Protein AF-A0A1Q3ZLB8-F1 (afdb_monomer)

Secondary structure (DSSP, 8-state):
-EEEHHHHHHHHHHHHHHHHHHHHHHHHHTTT-TTHHHHHHHHHHHHHHHHHH--EEEEEEEEETTEEEEEEEESSEEEE-TTSPEEEE---TT-EEEEE-SSS-EEEEEEETT-S------EEE-TT-EEEESS-SS-SEETT-PPP-----GGGTT-EEEEEEEHHHHTT-

Mean predicted aligned error: 8.79 Å

pLDDT: mean 81.29, std 12.02, range [40.75, 96.31]

Structure (mmCIF, N/CA/C/O backbone):
data_AF-A0A1Q3ZLB8-F1
#
_entry.id   AF-A0A1Q3ZLB8-F1
#
loop_
_atom_site.group_PDB
_atom_site.id
_atom_site.type_symbol
_atom_site.label_atom_id
_atom_site.label_alt_id
_atom_site.label_comp_id
_atom_site.label_asym_id
_atom_site.label_entity_id
_atom_site.label_seq_id
_atom_site.pdbx_PDB_ins_code
_atom_site.Cartn_x
_atom_site.Cartn_y
_atom_site.Cartn_z
_atom_site.occupancy
_atom_site.B_iso_or_equiv
_atom_site.auth_seq_id
_atom_site.auth_comp_id
_atom_site.auth_asym_id
_atom_site.auth_atom_id
_atom_site.pdbx_PDB_model_num
ATOM 1 N N . MET A 1 1 ? -7.502 -7.944 5.915 1.00 70.62 1 MET A N 1
ATOM 2 C CA . MET A 1 1 ? -8.376 -7.953 4.709 1.00 70.62 1 MET A CA 1
ATOM 3 C C . MET A 1 1 ? -8.048 -6.728 3.867 1.00 70.62 1 MET A C 1
ATOM 5 O O . MET A 1 1 ? -7.758 -5.702 4.468 1.00 70.62 1 MET A O 1
ATOM 9 N N . LEU A 1 2 ? -8.045 -6.834 2.532 1.00 82.44 2 LEU A N 1
ATOM 10 C CA . LEU A 1 2 ? -7.909 -5.662 1.660 1.00 82.44 2 LEU A CA 1
ATOM 11 C C . LEU A 1 2 ? -9.276 -5.042 1.426 1.00 82.44 2 LEU A C 1
ATOM 13 O O . LEU A 1 2 ? -10.233 -5.742 1.105 1.00 82.44 2 LEU A O 1
ATOM 17 N N . VAL A 1 3 ? -9.349 -3.734 1.607 1.00 85.81 3 VAL A N 1
ATOM 18 C CA . VAL A 1 3 ? -10.582 -2.965 1.512 1.00 85.81 3 VAL A CA 1
ATOM 19 C C . VAL A 1 3 ? -10.341 -1.816 0.545 1.00 85.81 3 VAL A C 1
ATOM 21 O O . VAL A 1 3 ? -9.228 -1.299 0.485 1.00 85.81 3 VAL A O 1
ATOM 24 N N . ASN A 1 4 ? -11.348 -1.431 -0.241 1.00 87.81 4 ASN A N 1
ATOM 25 C CA . ASN A 1 4 ? -11.237 -0.265 -1.123 1.00 87.81 4 ASN A CA 1
ATOM 26 C C . ASN A 1 4 ? -10.751 0.960 -0.328 1.00 87.81 4 ASN A C 1
ATOM 28 O O . ASN A 1 4 ? -11.186 1.144 0.810 1.00 87.81 4 ASN A O 1
ATOM 32 N N . TYR A 1 5 ? -9.871 1.777 -0.917 1.00 84.75 5 TYR A N 1
ATOM 33 C CA . TYR A 1 5 ? -9.227 2.887 -0.215 1.00 84.75 5 TYR A CA 1
ATOM 34 C C . TYR A 1 5 ? -10.207 3.811 0.520 1.00 84.75 5 TYR A C 1
ATOM 36 O O . TYR A 1 5 ? -10.049 4.036 1.718 1.00 84.75 5 TYR A O 1
ATOM 44 N N . TYR A 1 6 ? -11.251 4.289 -0.164 1.00 83.44 6 TYR A N 1
ATOM 45 C CA . TYR A 1 6 ? -12.209 5.235 0.416 1.00 83.44 6 TYR A CA 1
ATOM 46 C C . TYR A 1 6 ? -13.022 4.608 1.546 1.00 83.44 6 TYR A C 1
ATOM 48 O O . TYR A 1 6 ? -13.192 5.209 2.605 1.00 83.44 6 TYR A O 1
ATOM 56 N N . PHE A 1 7 ? -13.483 3.372 1.350 1.00 83.12 7 PHE A N 1
ATOM 57 C CA . PHE A 1 7 ? -14.225 2.656 2.384 1.00 83.12 7 PHE A CA 1
ATOM 58 C C . PHE A 1 7 ? -13.338 2.351 3.597 1.00 83.12 7 PHE A C 1
ATOM 60 O O . PHE A 1 7 ? -13.766 2.530 4.735 1.00 83.12 7 PHE A O 1
ATOM 67 N N . GLY A 1 8 ? -12.090 1.935 3.356 1.00 81.44 8 GLY A N 1
ATOM 68 C CA . GLY A 1 8 ? -11.086 1.744 4.395 1.00 81.44 8 GLY A CA 1
ATOM 69 C C . GLY A 1 8 ? -10.872 3.030 5.185 1.00 81.44 8 GLY A C 1
ATOM 70 O O . GLY A 1 8 ? -11.085 3.039 6.387 1.00 81.44 8 GLY A O 1
ATOM 71 N N . ALA A 1 9 ? -10.573 4.143 4.516 1.00 78.31 9 ALA A N 1
ATOM 72 C CA . ALA A 1 9 ? -10.344 5.432 5.166 1.00 78.31 9 ALA A CA 1
ATOM 73 C C . ALA A 1 9 ? -11.518 5.902 6.052 1.00 78.31 9 ALA A C 1
ATOM 75 O O . ALA A 1 9 ? -11.289 6.498 7.103 1.00 78.31 9 ALA A O 1
ATOM 76 N N . ILE A 1 10 ? -12.765 5.604 5.669 1.00 85.12 10 ILE A N 1
ATOM 77 C CA . ILE A 1 10 ? -13.970 6.002 6.417 1.00 85.12 10 ILE A CA 1
ATOM 78 C C . ILE A 1 10 ? -14.273 5.052 7.591 1.00 85.12 10 ILE A C 1
ATOM 80 O O . ILE A 1 10 ? -14.849 5.474 8.597 1.00 85.12 10 ILE A O 1
ATOM 84 N N . LEU A 1 11 ? -13.873 3.780 7.512 1.00 83.12 11 LEU A N 1
ATOM 85 C CA .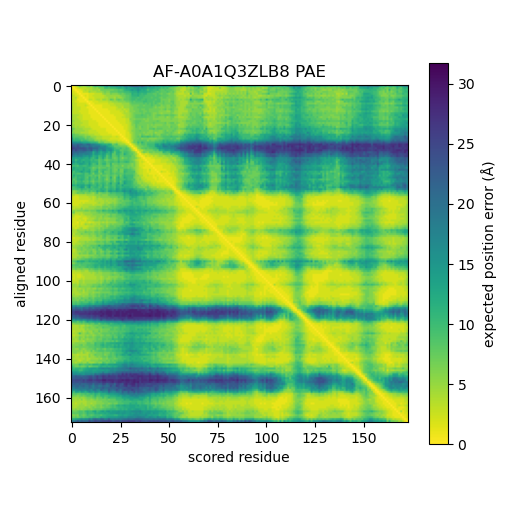 LEU A 1 11 ? -14.227 2.757 8.501 1.00 83.12 11 LEU A CA 1
ATOM 86 C C . LEU A 1 11 ? -13.814 3.114 9.948 1.00 83.12 11 LEU A C 1
ATOM 88 O O . LEU A 1 11 ? -14.661 2.978 10.835 1.00 83.12 11 LEU A O 1
ATOM 92 N N . PRO A 1 12 ? -12.592 3.617 10.234 1.00 78.38 12 PRO A N 1
ATOM 93 C CA . PRO A 1 12 ? -12.220 4.056 11.580 1.00 78.38 12 PRO A CA 1
ATOM 94 C C . PRO A 1 12 ? -13.113 5.177 12.112 1.00 78.38 12 PRO A C 1
ATOM 96 O O . PRO A 1 12 ? -13.457 5.174 13.291 1.00 78.38 12 PRO A O 1
ATOM 99 N N . PHE A 1 13 ? -13.530 6.107 11.248 1.00 81.62 13 PHE A N 1
ATOM 100 C CA . PHE A 1 13 ? -14.409 7.209 11.632 1.00 81.62 13 PHE A CA 1
ATOM 101 C C . PHE A 1 13 ? -15.812 6.707 11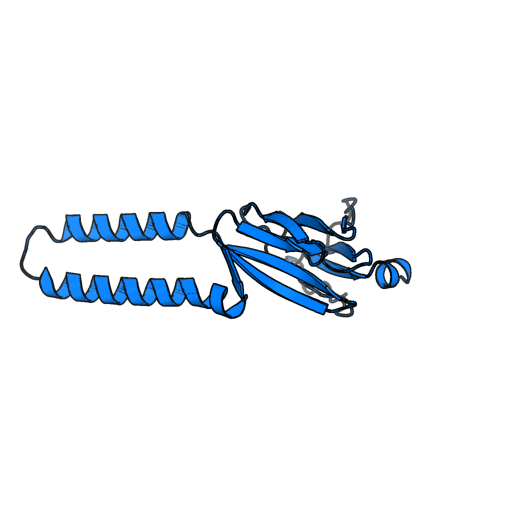.999 1.00 81.62 13 PHE A C 1
ATOM 103 O O . PHE A 1 13 ? -16.375 7.107 13.018 1.00 81.62 13 PHE A O 1
ATOM 110 N N . VAL A 1 14 ? -16.350 5.764 11.220 1.00 85.62 14 VAL A N 1
ATOM 111 C CA . VAL A 1 14 ? -17.636 5.115 11.520 1.00 85.62 14 VAL A CA 1
ATOM 112 C C . VAL A 1 14 ? -17.560 4.327 12.828 1.00 85.62 14 VAL A C 1
ATOM 114 O O . VAL A 1 14 ? -18.443 4.464 13.674 1.00 85.62 14 VAL A O 1
ATOM 117 N N . LEU A 1 15 ? -16.497 3.544 13.036 1.00 83.00 15 LEU A N 1
ATOM 118 C CA . LEU A 1 15 ? -16.286 2.806 14.286 1.00 83.00 15 LEU A CA 1
ATOM 119 C C . LEU A 1 15 ? -16.185 3.753 15.485 1.00 83.00 15 LEU A C 1
ATOM 121 O O . LEU A 1 15 ? -16.819 3.511 16.511 1.00 83.00 15 LEU A O 1
ATOM 125 N N . TRP A 1 16 ? -15.456 4.858 15.343 1.00 80.44 16 TRP A N 1
ATOM 126 C CA . TRP A 1 16 ? -15.344 5.882 16.377 1.00 80.44 16 TRP A CA 1
ATOM 127 C C . TRP A 1 16 ? -16.701 6.514 16.727 1.00 80.44 16 TRP A C 1
ATOM 129 O O . TRP A 1 16 ? -17.025 6.659 17.910 1.00 80.44 16 TRP A O 1
ATOM 139 N N . LEU A 1 17 ? -17.539 6.816 15.728 1.00 85.06 17 LEU A N 1
ATOM 140 C CA . LEU A 1 17 ? -18.901 7.314 15.951 1.00 85.06 17 LEU A CA 1
ATOM 141 C C . LEU A 1 17 ? -19.774 6.290 16.686 1.00 85.06 17 LEU A C 1
ATOM 143 O O . LEU A 1 17 ? -20.431 6.638 17.668 1.00 85.06 17 LEU A O 1
ATOM 147 N N . VAL A 1 18 ? -19.760 5.025 16.256 1.00 85.31 18 VAL A N 1
ATOM 148 C CA . VAL A 1 18 ? -20.523 3.941 16.902 1.00 85.31 18 VAL A CA 1
ATOM 149 C C . VAL A 1 18 ? -20.117 3.797 18.365 1.00 85.31 18 VAL A C 1
ATOM 151 O O . VAL A 1 18 ? -20.972 3.749 19.251 1.00 85.31 18 VAL A O 1
ATOM 154 N N . VAL A 1 19 ? -18.815 3.791 18.630 1.00 81.19 19 VAL A N 1
ATOM 155 C CA . VAL A 1 19 ? -18.266 3.705 19.981 1.00 81.19 19 VAL A CA 1
ATOM 156 C C . VAL A 1 19 ? -18.684 4.907 20.829 1.00 81.19 19 VAL A C 1
ATOM 158 O O . VAL A 1 19 ? -19.126 4.726 21.963 1.00 81.19 19 VAL A O 1
ATOM 161 N N . THR A 1 20 ? -18.637 6.118 20.273 1.00 80.88 20 THR A N 1
ATOM 162 C CA . THR A 1 20 ? -19.096 7.340 20.950 1.00 80.88 20 THR A CA 1
ATOM 163 C C . THR A 1 20 ? -20.584 7.265 21.305 1.00 80.88 20 THR A C 1
ATOM 165 O O . THR A 1 20 ? -20.975 7.605 22.423 1.00 80.88 20 THR A O 1
ATOM 168 N N . ILE A 1 21 ? -21.428 6.758 20.400 1.00 85.56 21 ILE A N 1
ATOM 169 C CA . ILE A 1 21 ? -22.868 6.574 20.641 1.00 85.56 21 ILE A CA 1
ATOM 170 C C . ILE A 1 21 ? -23.118 5.532 21.739 1.00 85.56 21 ILE A C 1
ATOM 172 O O . ILE A 1 21 ? -23.940 5.764 22.633 1.00 85.56 21 ILE A O 1
ATOM 176 N N . ILE A 1 22 ? -22.417 4.394 21.696 1.00 83.69 22 ILE A N 1
ATOM 177 C CA . ILE A 1 22 ? -22.510 3.343 22.720 1.00 83.69 22 ILE A CA 1
ATOM 178 C C . ILE A 1 22 ? -22.088 3.909 24.075 1.00 83.69 22 ILE A C 1
ATOM 180 O O . ILE A 1 22 ? -22.828 3.770 25.050 1.00 83.69 22 ILE A O 1
ATOM 184 N N . PHE A 1 23 ? -20.956 4.612 24.124 1.00 79.38 23 PHE A N 1
ATOM 185 C CA . PHE A 1 23 ? -20.468 5.259 25.333 1.00 79.38 23 PHE A CA 1
ATOM 186 C C . PHE A 1 23 ? -21.486 6.263 25.880 1.00 79.38 23 PHE A C 1
ATOM 188 O O . PHE A 1 23 ? -21.819 6.212 27.060 1.00 79.38 23 PHE A O 1
ATOM 195 N N . HIS A 1 24 ? -22.069 7.110 25.027 1.00 81.81 24 HIS A N 1
ATOM 196 C CA . HIS A 1 24 ? -23.102 8.064 25.432 1.00 81.81 24 HIS A CA 1
ATOM 197 C C . HIS A 1 24 ? -24.357 7.375 25.999 1.00 81.81 24 HIS A C 1
ATOM 199 O O . HIS A 1 24 ? -24.927 7.823 26.999 1.00 81.81 24 HIS A O 1
ATOM 205 N N . ARG A 1 25 ? -24.796 6.259 25.400 1.00 81.94 25 ARG A N 1
ATOM 206 C CA . ARG A 1 25 ? -25.939 5.473 25.898 1.00 81.94 25 ARG A CA 1
ATOM 207 C C . ARG A 1 25 ? -25.646 4.801 27.238 1.00 81.94 25 ARG A C 1
ATOM 209 O O . ARG A 1 25 ? -26.491 4.851 28.133 1.00 81.94 25 ARG A O 1
ATOM 216 N N . ILE A 1 26 ? -24.463 4.206 27.386 1.00 78.06 26 ILE A N 1
ATOM 217 C CA . ILE A 1 26 ? -24.001 3.616 28.649 1.00 78.06 26 ILE A CA 1
ATOM 218 C C . ILE A 1 26 ? -23.917 4.715 29.715 1.00 78.06 26 ILE A C 1
ATOM 220 O O . ILE A 1 26 ? -24.485 4.571 30.794 1.00 78.06 26 ILE A O 1
ATOM 224 N N . TRP A 1 27 ? -23.330 5.864 29.385 1.00 72.56 27 TRP A N 1
ATOM 225 C CA . TRP A 1 27 ? -23.221 7.014 30.280 1.00 72.56 27 TRP A CA 1
ATOM 226 C C . TRP A 1 27 ? -24.570 7.475 30.834 1.00 72.56 27 TRP A C 1
ATOM 228 O O . TRP A 1 27 ? -24.681 7.723 32.036 1.00 72.56 27 TRP A O 1
ATOM 238 N N . LYS A 1 28 ? -25.604 7.554 29.983 1.00 75.19 28 LYS A N 1
ATOM 239 C CA . LYS A 1 28 ? -26.968 7.900 30.412 1.00 75.19 28 LYS A CA 1
ATOM 240 C C . LYS A 1 28 ? -27.566 6.864 31.367 1.00 75.19 28 LYS A C 1
ATOM 242 O O . LYS A 1 28 ? -28.237 7.252 32.316 1.00 75.19 28 LYS A O 1
ATOM 247 N N . LYS A 1 29 ? -27.311 5.567 31.163 1.00 73.06 29 LYS A N 1
ATOM 248 C CA . LYS A 1 29 ? -27.811 4.506 32.059 1.00 73.06 29 LYS A CA 1
ATOM 249 C C . LYS A 1 29 ? -27.114 4.481 33.422 1.00 73.06 29 LYS A C 1
ATOM 251 O O . LYS A 1 29 ? -27.762 4.191 34.419 1.00 73.06 29 LYS A O 1
ATOM 256 N N . PHE A 1 30 ? -25.823 4.802 33.480 1.00 70.00 30 PHE A N 1
ATOM 257 C CA . PHE A 1 30 ? -25.018 4.716 34.706 1.00 70.00 30 PHE A CA 1
ATOM 258 C C . PHE A 1 30 ? -24.912 6.039 35.484 1.00 70.00 30 PHE A C 1
ATOM 260 O O . PHE A 1 30 ? -24.074 6.168 36.371 1.00 70.00 30 PHE A O 1
ATOM 267 N N . GLN A 1 31 ? -25.781 7.020 35.210 1.00 61.47 31 GLN A N 1
ATOM 268 C CA . GLN A 1 31 ? -25.799 8.315 35.907 1.00 61.47 31 GLN A CA 1
ATOM 269 C C . GLN A 1 31 ? -26.022 8.235 37.432 1.00 61.47 31 GLN A C 1
ATOM 271 O O . GLN A 1 31 ? -25.787 9.233 38.104 1.00 61.47 31 GLN A O 1
ATOM 276 N N . LYS A 1 32 ? -26.438 7.082 37.979 1.00 62.56 32 LYS A N 1
ATOM 277 C CA . LYS A 1 32 ? -26.816 6.916 39.395 1.00 62.56 32 LYS A CA 1
ATOM 278 C C . LYS A 1 32 ? -25.925 5.980 40.232 1.00 62.56 32 LYS A C 1
ATOM 280 O O . LYS A 1 32 ? -26.181 5.869 41.422 1.00 62.56 32 LYS A O 1
ATOM 285 N N . ASN A 1 33 ? -24.900 5.337 39.660 1.00 61.12 33 ASN A N 1
ATOM 286 C CA . ASN A 1 33 ? -24.108 4.319 40.374 1.00 61.12 33 ASN A CA 1
ATOM 287 C C . ASN A 1 33 ? -22.630 4.718 40.538 1.00 61.12 33 ASN A C 1
ATOM 289 O O . ASN A 1 33 ? -22.010 5.232 39.605 1.00 61.12 33 ASN A O 1
ATOM 293 N N . GLU A 1 34 ? -22.050 4.399 41.700 1.00 65.06 34 GLU A N 1
ATOM 294 C CA . GLU A 1 34 ? -20.641 4.651 42.065 1.00 65.06 34 GLU A CA 1
ATOM 295 C C . GLU A 1 34 ? -19.627 3.913 41.167 1.00 65.06 34 GLU A C 1
ATOM 297 O O . GLU A 1 34 ? -18.484 4.336 41.017 1.00 65.06 34 GLU A O 1
ATOM 302 N N . SER A 1 35 ? -20.055 2.863 40.458 1.00 65.69 35 SER A N 1
ATOM 303 C CA . SER A 1 35 ? -19.232 2.065 39.534 1.00 65.69 35 SER A CA 1
ATOM 304 C C . SER A 1 35 ? -18.869 2.762 38.209 1.00 65.69 35 SER A C 1
ATOM 306 O O . SER A 1 35 ? -18.271 2.153 37.317 1.00 65.69 35 SER A O 1
ATOM 308 N N . ARG A 1 36 ? -19.182 4.055 38.069 1.00 66.25 36 ARG A N 1
ATOM 309 C CA . ARG A 1 36 ? -18.969 4.861 36.857 1.00 66.25 36 ARG A CA 1
ATOM 310 C C . ARG A 1 36 ? -17.505 4.901 36.406 1.00 66.25 36 ARG A C 1
ATOM 312 O O . ARG A 1 36 ? -17.239 4.752 35.218 1.00 66.25 36 ARG A O 1
ATOM 319 N N . GLY A 1 37 ? -16.564 5.051 37.342 1.00 68.50 37 GLY A N 1
ATOM 320 C CA . GLY A 1 37 ? -15.129 5.157 37.040 1.00 68.50 37 GLY A CA 1
ATOM 321 C C . GLY A 1 37 ? -14.546 3.895 36.396 1.00 68.50 37 GLY A C 1
ATOM 322 O O . GLY A 1 37 ? -13.845 3.980 35.388 1.00 68.50 37 GLY A O 1
ATOM 323 N N . ALA A 1 38 ? -14.907 2.720 36.919 1.00 74.62 38 ALA A N 1
ATOM 324 C CA . ALA A 1 38 ? -14.428 1.436 36.407 1.00 74.62 38 ALA A CA 1
ATOM 325 C C . ALA A 1 38 ? -14.929 1.158 34.979 1.00 74.62 38 ALA A C 1
ATOM 327 O O . ALA A 1 38 ? -14.162 0.719 34.123 1.00 74.62 38 ALA A O 1
ATOM 328 N N . VAL A 1 39 ? -16.195 1.481 34.691 1.00 75.00 39 VAL A N 1
ATOM 329 C CA . VAL A 1 39 ? -16.786 1.306 33.353 1.00 75.00 39 VAL A CA 1
ATOM 330 C C . VAL A 1 39 ? -16.128 2.232 32.323 1.00 75.00 39 VAL A C 1
ATOM 332 O O . VAL A 1 39 ? -15.852 1.806 31.202 1.00 75.00 39 VAL A O 1
ATOM 335 N N . ILE A 1 40 ? -15.825 3.479 32.698 1.00 72.19 40 ILE A N 1
ATOM 336 C CA . ILE A 1 40 ? -15.130 4.433 31.818 1.00 72.19 40 ILE A CA 1
ATOM 337 C C . ILE A 1 40 ? -13.709 3.951 31.520 1.00 72.19 40 ILE A C 1
ATOM 339 O O . ILE A 1 40 ? -13.306 3.937 30.356 1.00 72.19 40 ILE A O 1
ATOM 343 N N . GLY A 1 41 ? -12.969 3.526 32.551 1.00 75.19 41 GLY A N 1
ATOM 344 C CA . GLY A 1 41 ? -11.610 3.006 32.400 1.00 75.19 41 GLY A CA 1
ATOM 345 C C . GLY A 1 41 ? -11.562 1.781 31.488 1.00 75.19 41 GLY A C 1
ATOM 346 O O . GLY A 1 41 ? -10.737 1.720 30.580 1.00 75.19 41 GLY A O 1
ATOM 347 N N . PHE A 1 42 ? -12.509 0.855 31.657 1.00 81.19 42 PHE A N 1
ATOM 348 C CA . PHE A 1 42 ? -12.614 -0.346 30.830 1.00 81.19 42 PHE A CA 1
ATOM 349 C C . PHE A 1 42 ? -12.905 -0.031 29.354 1.00 81.19 42 PHE A C 1
ATOM 351 O O . PHE A 1 42 ? -12.205 -0.527 28.471 1.00 81.19 42 PHE A O 1
ATOM 358 N N . ILE A 1 43 ? -13.887 0.834 29.065 1.00 78.31 43 ILE A N 1
ATOM 359 C CA . ILE A 1 43 ? -14.225 1.199 27.677 1.00 78.31 43 ILE A CA 1
ATOM 360 C C . ILE A 1 43 ? -13.075 1.964 27.015 1.00 78.31 43 ILE A C 1
ATOM 362 O O . ILE A 1 43 ? -12.730 1.683 25.868 1.00 78.31 43 ILE A O 1
ATOM 366 N N . THR A 1 44 ? -12.451 2.893 27.741 1.00 77.50 44 THR A N 1
ATOM 367 C CA . THR A 1 44 ? -11.301 3.660 27.238 1.00 77.50 44 THR A CA 1
ATOM 368 C C . THR A 1 44 ? -10.115 2.744 26.945 1.00 77.50 44 THR A C 1
ATOM 370 O O . THR A 1 44 ? -9.487 2.878 25.896 1.00 77.50 44 THR A O 1
ATOM 373 N N . GLY A 1 45 ? -9.848 1.771 27.823 1.00 80.88 45 GLY A N 1
ATOM 374 C CA . GLY A 1 45 ? -8.812 0.761 27.618 1.00 80.88 45 GLY A CA 1
ATOM 375 C C . GLY A 1 45 ? -9.044 -0.059 26.350 1.00 80.88 45 GLY A C 1
ATOM 376 O O . GLY A 1 45 ? -8.141 -0.168 25.524 1.00 80.88 45 GLY A O 1
ATOM 377 N N . ILE A 1 46 ? -10.272 -0.550 26.138 1.00 80.81 46 ILE A N 1
ATOM 378 C CA . ILE A 1 46 ? -10.630 -1.294 24.920 1.00 80.81 46 ILE A CA 1
ATOM 379 C C . ILE A 1 46 ? -10.467 -0.425 23.672 1.00 80.81 46 ILE A C 1
ATOM 381 O O . ILE A 1 46 ? -9.880 -0.886 22.695 1.00 80.81 46 ILE A O 1
ATOM 385 N N . LEU A 1 47 ? -10.941 0.827 23.689 1.00 75.12 47 LEU A N 1
ATOM 386 C CA . LEU A 1 47 ? -10.746 1.757 22.570 1.00 75.12 47 LEU A CA 1
ATOM 387 C C . LEU A 1 47 ? -9.271 1.902 22.215 1.00 75.12 47 LEU A C 1
ATOM 389 O O . LEU A 1 47 ? -8.910 1.791 21.045 1.00 75.12 47 LEU A O 1
ATOM 393 N N . LEU A 1 48 ? -8.435 2.165 23.221 1.00 75.50 48 LEU A N 1
ATOM 394 C CA . LEU A 1 48 ? -7.013 2.402 23.025 1.00 75.50 48 LEU A CA 1
ATOM 395 C C . LEU A 1 48 ? -6.341 1.158 22.433 1.00 75.50 48 LEU A C 1
ATOM 397 O O . LEU A 1 48 ? -5.595 1.267 21.464 1.00 75.50 48 LEU A O 1
ATOM 401 N N . SER A 1 49 ? -6.665 -0.032 22.949 1.00 73.19 49 SER A N 1
ATOM 402 C CA . SER A 1 49 ? -6.163 -1.302 22.415 1.00 73.19 49 SER A CA 1
ATOM 403 C C . SER A 1 49 ? -6.609 -1.552 20.973 1.00 73.19 49 SER A C 1
ATOM 405 O O . SER A 1 49 ? -5.802 -1.985 20.154 1.00 73.19 49 SER A O 1
ATOM 407 N N . VAL A 1 50 ? -7.865 -1.249 20.635 1.00 72.06 50 VAL A N 1
ATOM 408 C CA . VAL A 1 50 ? -8.397 -1.409 19.274 1.00 72.06 50 VAL A CA 1
ATOM 409 C C . VAL A 1 50 ? -7.716 -0.439 18.305 1.00 72.06 50 VAL A C 1
ATOM 411 O O . VAL A 1 50 ? -7.275 -0.859 17.237 1.00 72.06 50 VAL A O 1
ATOM 414 N N . VAL A 1 51 ? -7.557 0.833 18.680 1.00 68.06 51 VAL A N 1
ATOM 415 C CA . VAL A 1 51 ? -6.873 1.841 17.850 1.00 68.06 51 VAL A CA 1
ATOM 416 C C . VAL A 1 51 ? -5.406 1.467 17.628 1.00 68.06 51 VAL A C 1
ATOM 418 O O . VAL A 1 51 ? -4.922 1.543 16.503 1.00 68.06 51 VAL A O 1
ATOM 421 N N . LEU A 1 52 ? -4.711 0.998 18.669 1.00 65.19 52 LEU A N 1
ATOM 422 C CA . LEU A 1 52 ? -3.309 0.581 18.573 1.00 65.19 52 LEU A CA 1
ATOM 423 C C . LEU A 1 52 ? -3.106 -0.708 17.765 1.00 65.19 52 LEU A C 1
ATOM 425 O O . LEU A 1 52 ? -2.002 -0.934 17.281 1.00 65.19 52 LEU A O 1
ATOM 429 N N . TYR A 1 53 ? -4.129 -1.551 17.613 1.00 64.62 53 TYR A N 1
ATOM 430 C CA . TYR A 1 53 ? -4.031 -2.797 16.845 1.00 64.62 53 TYR A CA 1
ATOM 431 C C . TYR A 1 53 ? -4.370 -2.608 15.356 1.00 64.62 53 TYR A C 1
ATOM 433 O O . TYR A 1 53 ? -3.874 -3.338 14.495 1.00 64.62 53 TYR A O 1
ATOM 441 N N . ILE A 1 54 ? -5.190 -1.607 15.024 1.00 68.62 54 ILE A N 1
ATOM 442 C CA . ILE A 1 54 ? -5.668 -1.337 13.662 1.00 68.62 54 ILE A CA 1
ATOM 443 C C . ILE A 1 54 ? -4.728 -0.330 12.982 1.00 68.62 54 ILE A C 1
ATOM 445 O O . ILE A 1 54 ? -5.100 0.798 12.669 1.00 68.62 54 ILE A O 1
ATOM 449 N N . TRP A 1 55 ? -3.486 -0.737 12.719 1.00 72.19 55 TRP A N 1
ATOM 450 C CA . TRP A 1 55 ? -2.622 0.037 11.825 1.00 72.19 55 TRP A CA 1
ATOM 451 C C . TRP A 1 55 ? -2.990 -0.281 10.379 1.00 72.19 55 TRP A C 1
ATOM 453 O O . TRP A 1 55 ? -2.898 -1.426 9.925 1.00 72.19 55 TRP A O 1
ATOM 463 N N . SER A 1 56 ? -3.448 0.745 9.669 1.00 79.88 56 SER A N 1
ATOM 464 C CA . SER A 1 56 ? -3.712 0.683 8.238 1.00 79.88 56 SER A CA 1
ATOM 465 C C . SER A 1 56 ? -2.414 0.795 7.452 1.00 79.88 56 SER A C 1
ATOM 467 O O . SER A 1 56 ? -1.616 1.696 7.705 1.00 79.88 56 SER A O 1
ATOM 469 N N . VAL A 1 57 ? -2.254 -0.049 6.438 1.00 86.62 57 VAL A N 1
ATOM 470 C CA . VAL A 1 57 ? -1.222 0.111 5.410 1.00 86.62 57 VAL A CA 1
ATOM 471 C C . VAL A 1 57 ? -1.889 0.364 4.070 1.00 86.62 57 VAL A C 1
ATOM 473 O O . VAL A 1 57 ? -2.829 -0.342 3.697 1.00 86.62 57 VAL A O 1
ATOM 476 N N . ASN A 1 58 ? -1.403 1.380 3.358 1.00 90.62 58 ASN A N 1
ATOM 477 C CA . ASN A 1 58 ? -1.849 1.675 2.004 1.00 90.62 58 ASN A CA 1
ATOM 478 C C . ASN A 1 58 ? -1.237 0.656 1.050 1.00 90.62 58 ASN A C 1
ATOM 480 O O . ASN A 1 58 ? -0.031 0.415 1.077 1.00 90.62 58 ASN A O 1
ATOM 484 N N . VAL A 1 59 ? -2.077 0.049 0.222 1.00 92.75 59 VAL A N 1
ATOM 485 C CA . VAL A 1 59 ? -1.674 -0.975 -0.736 1.00 92.75 59 VAL A CA 1
ATOM 486 C C . VAL A 1 59 ? -2.060 -0.493 -2.122 1.00 92.75 59 VAL A C 1
ATOM 488 O O . VAL A 1 59 ? -3.239 -0.283 -2.401 1.00 92.75 59 VAL A O 1
ATOM 491 N N . TYR A 1 60 ? -1.070 -0.338 -2.987 1.00 94.94 60 TYR A N 1
ATOM 492 C CA . TYR A 1 60 ? -1.251 0.059 -4.375 1.00 94.94 60 TYR A CA 1
ATOM 493 C C . TYR A 1 60 ? -1.002 -1.151 -5.265 1.00 94.94 60 TYR A C 1
ATOM 495 O O . TYR A 1 60 ? 0.038 -1.799 -5.162 1.00 94.94 60 TYR A O 1
ATOM 503 N N . VAL A 1 61 ? -1.969 -1.482 -6.113 1.00 95.62 61 VAL A N 1
ATOM 504 C CA . VAL A 1 61 ? -1.858 -2.592 -7.061 1.00 95.62 61 VAL A CA 1
ATOM 505 C C . VAL A 1 61 ? -1.850 -2.025 -8.467 1.00 95.62 61 VAL A C 1
ATOM 507 O O . VAL A 1 61 ? -2.856 -1.457 -8.885 1.00 95.62 61 VAL A O 1
ATOM 510 N N . VAL A 1 62 ? -0.748 -2.193 -9.190 1.00 96.31 62 VAL A N 1
ATOM 511 C CA . VAL A 1 62 ? -0.664 -1.840 -10.613 1.00 96.31 62 VAL A CA 1
ATOM 512 C C . VAL A 1 62 ? -1.355 -2.937 -11.411 1.00 96.31 62 VAL A C 1
ATOM 514 O O . VAL A 1 62 ? -1.013 -4.108 -11.257 1.00 96.31 62 VAL A O 1
ATOM 517 N N . THR A 1 63 ? -2.361 -2.578 -12.209 1.00 94.50 63 THR A N 1
ATOM 518 C CA . THR A 1 63 ? -3.207 -3.554 -12.919 1.00 94.50 63 THR A CA 1
ATOM 519 C C . THR A 1 63 ? -3.055 -3.523 -14.432 1.00 94.50 63 THR A C 1
ATOM 521 O O . THR A 1 63 ? -3.359 -4.532 -15.072 1.00 94.50 63 THR A O 1
ATOM 524 N N . ALA A 1 64 ? -2.617 -2.405 -14.999 1.00 93.69 64 ALA A N 1
ATOM 525 C CA . ALA A 1 64 ? -2.320 -2.234 -16.417 1.00 93.69 64 ALA A CA 1
ATOM 526 C C . ALA A 1 64 ? -1.322 -1.077 -16.588 1.00 93.69 64 ALA A C 1
ATOM 528 O O . ALA A 1 64 ? -0.892 -0.485 -15.593 1.00 93.69 64 ALA A O 1
ATOM 529 N N . GLU A 1 65 ? -0.972 -0.758 -17.833 1.00 92.94 65 GLU A N 1
ATOM 530 C CA . GLU A 1 65 ? -0.170 0.421 -18.155 1.00 92.94 65 GLU A CA 1
ATOM 531 C C . GLU A 1 65 ? -0.827 1.666 -17.549 1.00 92.94 65 GLU A C 1
ATOM 533 O O . GLU A 1 65 ? -1.985 1.959 -17.831 1.00 92.94 65 GLU A O 1
ATOM 538 N N . LYS A 1 66 ? -0.100 2.364 -16.669 1.00 90.38 66 LYS A N 1
ATOM 539 C CA . LYS A 1 66 ? -0.546 3.602 -16.004 1.00 90.38 66 LYS A CA 1
ATOM 540 C C . LYS A 1 66 ? -1.843 3.484 -15.192 1.00 90.38 66 LYS A C 1
ATOM 542 O O . LYS A 1 66 ? -2.415 4.486 -14.768 1.00 90.38 66 LYS A O 1
ATOM 547 N N . GLU A 1 67 ? -2.284 2.265 -14.895 1.00 93.06 67 GLU A N 1
ATOM 548 C CA . GLU A 1 67 ? -3.476 2.014 -14.093 1.00 93.06 67 GLU A CA 1
ATOM 549 C C . GLU A 1 67 ? -3.119 1.359 -12.765 1.00 93.06 67 GLU A C 1
ATOM 551 O O . GLU A 1 67 ? -2.434 0.331 -12.700 1.00 93.06 67 GLU A O 1
ATOM 556 N N . TYR A 1 68 ? -3.677 1.902 -11.685 1.00 94.25 68 TYR A N 1
ATOM 557 C CA . TYR A 1 68 ? -3.527 1.335 -10.355 1.00 94.25 68 TYR A CA 1
ATOM 558 C C . TYR A 1 68 ? -4.839 1.329 -9.576 1.00 94.25 68 TYR A C 1
ATOM 560 O O . TYR A 1 68 ? -5.747 2.131 -9.790 1.00 94.25 68 TYR A O 1
ATOM 568 N N . LYS A 1 69 ? -4.924 0.413 -8.613 1.00 94.19 69 LYS A N 1
ATOM 569 C CA . LYS A 1 69 ? -5.993 0.352 -7.618 1.00 94.19 69 LYS A CA 1
ATOM 570 C C . LYS A 1 69 ? -5.410 0.568 -6.235 1.00 94.19 69 LYS A C 1
ATOM 572 O O . LYS A 1 69 ? -4.453 -0.101 -5.847 1.00 94.19 69 LYS A O 1
ATOM 577 N N . ALA A 1 70 ? -6.015 1.477 -5.482 1.00 93.50 70 ALA A N 1
ATOM 578 C CA . ALA A 1 70 ? -5.647 1.747 -4.102 1.00 93.50 70 ALA A CA 1
ATOM 579 C C . ALA A 1 70 ? -6.562 0.991 -3.128 1.00 93.50 70 ALA A C 1
ATOM 581 O O . ALA A 1 70 ? -7.793 1.010 -3.236 1.00 93.50 70 ALA A O 1
ATOM 582 N N . TYR A 1 71 ? -5.945 0.368 -2.134 1.00 92.25 71 TYR A N 1
ATOM 583 C CA . TYR A 1 71 ? -6.604 -0.351 -1.054 1.00 92.25 71 TYR A CA 1
ATOM 584 C C . TYR A 1 71 ? -6.015 0.060 0.293 1.00 92.25 71 TYR A C 1
ATOM 586 O O . TYR A 1 71 ? -4.884 0.537 0.386 1.00 92.25 71 TYR A O 1
ATOM 594 N N . VAL A 1 72 ? -6.771 -0.204 1.353 1.00 89.31 72 VAL A N 1
ATOM 595 C CA . VAL A 1 72 ? -6.271 -0.207 2.726 1.00 89.31 72 VAL A CA 1
ATOM 596 C C . VAL A 1 72 ? -6.250 -1.640 3.246 1.00 89.31 72 VAL A C 1
ATOM 598 O O . VAL A 1 72 ? -7.224 -2.386 3.113 1.00 89.31 72 VAL A O 1
ATOM 601 N N . SER A 1 73 ? -5.130 -2.026 3.853 1.00 87.25 73 SER A N 1
ATOM 602 C CA . SER A 1 73 ? -4.995 -3.266 4.609 1.00 87.25 73 SER A CA 1
ATOM 603 C C . SER A 1 73 ? -5.021 -2.977 6.102 1.00 87.25 73 SER A C 1
ATOM 605 O O . SER A 1 73 ? -4.179 -2.236 6.600 1.00 87.25 73 SER A O 1
ATOM 607 N N . TYR A 1 74 ? -5.929 -3.638 6.816 1.00 81.62 74 TYR A N 1
ATOM 608 C CA . TYR A 1 74 ? -5.906 -3.725 8.275 1.00 81.62 74 TYR A CA 1
ATOM 609 C C . TYR A 1 74 ? -5.388 -5.096 8.696 1.00 81.62 74 TYR A C 1
ATOM 611 O O . TYR A 1 74 ? -5.945 -6.126 8.287 1.00 81.62 74 TYR A O 1
ATOM 619 N N . GLY A 1 75 ? -4.315 -5.105 9.491 1.00 78.31 75 GLY A N 1
ATOM 620 C CA . GLY A 1 75 ? -3.633 -6.332 9.896 1.00 78.31 75 GLY A CA 1
ATOM 621 C C . GLY A 1 75 ? -3.004 -7.089 8.719 1.00 78.31 75 GLY A C 1
ATOM 622 O O . GLY A 1 75 ? -2.824 -6.553 7.623 1.00 78.31 75 GLY A O 1
ATOM 623 N N . SER A 1 76 ? -2.663 -8.358 8.956 1.00 81.56 76 SER A N 1
ATOM 624 C CA . SER A 1 76 ? -2.150 -9.252 7.913 1.00 81.56 76 SER A CA 1
ATOM 625 C C . SER A 1 76 ? -3.233 -9.510 6.862 1.00 81.56 76 SER A C 1
ATOM 627 O O . SER A 1 76 ? -4.358 -9.907 7.185 1.00 81.56 76 SER A O 1
ATOM 629 N N . SER A 1 77 ? -2.919 -9.273 5.591 1.00 87.62 77 SER A N 1
ATOM 630 C CA . SER A 1 77 ? -3.843 -9.517 4.485 1.00 87.62 77 SER A CA 1
ATOM 631 C C . SER A 1 77 ? -3.159 -10.234 3.327 1.00 87.62 77 SER A C 1
ATOM 633 O O . SER A 1 77 ? -1.957 -10.501 3.349 1.00 87.62 77 SER A O 1
ATOM 635 N N . SER A 1 78 ? -3.942 -10.618 2.324 1.00 90.56 78 SER A N 1
ATOM 636 C CA . SER A 1 78 ? -3.408 -11.216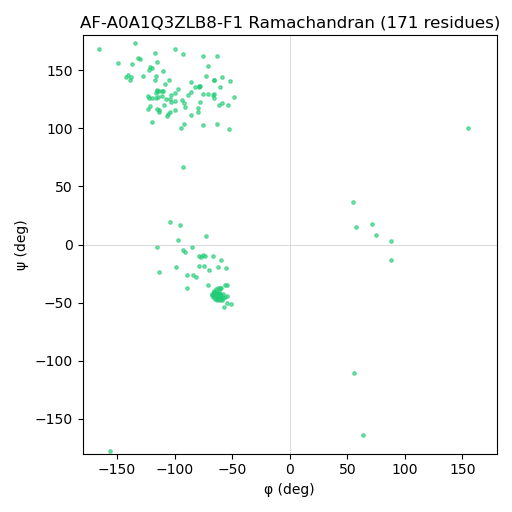 1.108 1.00 90.56 78 SER A CA 1
ATOM 637 C C . SER A 1 78 ? -4.123 -10.685 -0.120 1.00 90.56 78 SER A C 1
ATOM 639 O O . SER A 1 78 ? -5.347 -10.550 -0.096 1.00 90.56 78 SER A O 1
ATOM 641 N N . TYR A 1 79 ? -3.369 -10.477 -1.192 1.00 92.56 79 TYR A N 1
ATOM 642 C CA . TYR A 1 79 ? -3.876 -10.175 -2.525 1.00 92.56 79 TYR A CA 1
ATOM 643 C C . TYR A 1 79 ? -3.743 -11.406 -3.424 1.00 92.56 79 TYR A C 1
ATOM 645 O O . TYR A 1 79 ? -2.751 -12.128 -3.321 1.00 92.56 79 TYR A O 1
ATOM 653 N N . LYS A 1 80 ? -4.728 -11.666 -4.289 1.00 94.00 80 LYS A N 1
ATOM 654 C CA . LYS A 1 80 ? -4.655 -12.717 -5.313 1.00 94.00 80 LYS A CA 1
ATOM 655 C C . LYS A 1 80 ? -4.407 -12.038 -6.659 1.00 94.00 80 LYS A C 1
ATOM 657 O O . LYS A 1 80 ? -5.280 -11.314 -7.119 1.00 94.00 80 LYS A O 1
ATOM 662 N N . LEU A 1 81 ? -3.238 -12.289 -7.242 1.00 92.94 81 LEU A N 1
ATOM 663 C CA . LEU A 1 81 ? -2.855 -11.813 -8.571 1.00 92.94 81 LEU A CA 1
ATOM 664 C C . LEU A 1 81 ? -3.767 -12.410 -9.654 1.00 92.94 81 LEU A C 1
ATOM 666 O O . LEU A 1 81 ? -4.366 -13.475 -9.442 1.00 92.94 81 LEU A O 1
ATOM 670 N N . LYS A 1 82 ? -3.789 -11.803 -10.845 1.00 91.12 82 LYS A N 1
ATOM 671 C CA . LYS A 1 82 ? -4.422 -12.363 -12.054 1.00 91.12 82 LYS A CA 1
ATOM 672 C C . LYS A 1 82 ? -3.900 -13.759 -12.389 1.00 91.12 82 LYS A C 1
ATOM 674 O O . LYS A 1 82 ? -4.677 -14.623 -12.782 1.00 91.12 82 LYS A O 1
ATOM 679 N N . SER A 1 83 ? -2.613 -14.014 -12.137 1.00 89.56 83 SER A N 1
ATOM 680 C CA . SER A 1 83 ? -1.987 -15.340 -12.279 1.00 89.56 83 SER A CA 1
ATOM 681 C C . SER A 1 83 ? -2.503 -16.389 -11.283 1.00 89.56 83 SER A C 1
ATOM 683 O O . SER A 1 83 ? -2.167 -17.565 -11.376 1.00 89.56 83 SER A O 1
ATOM 685 N N . GLY A 1 84 ? -3.289 -15.982 -10.284 1.00 89.69 84 GLY A N 1
ATOM 686 C CA . GLY A 1 84 ? -3.813 -16.841 -9.226 1.00 89.69 84 GLY A CA 1
ATOM 687 C C . GLY A 1 84 ? -2.899 -16.982 -8.006 1.00 89.69 84 GLY A C 1
ATOM 688 O O . GLY A 1 84 ? -3.373 -17.425 -6.953 1.00 89.69 84 GLY A O 1
ATOM 689 N N . ARG A 1 85 ? -1.629 -16.559 -8.094 1.00 92.50 85 ARG A N 1
ATOM 690 C CA . ARG A 1 85 ? -0.685 -16.537 -6.963 1.00 92.50 85 ARG A CA 1
ATOM 691 C C . ARG A 1 85 ? -1.146 -15.538 -5.897 1.00 92.50 85 ARG A C 1
ATOM 693 O O . ARG A 1 85 ? -1.643 -14.457 -6.202 1.00 92.50 85 ARG A O 1
ATOM 700 N N . LYS A 1 86 ? -0.974 -15.902 -4.622 1.00 92.94 86 LYS A N 1
ATOM 701 C CA . LYS A 1 86 ? -1.29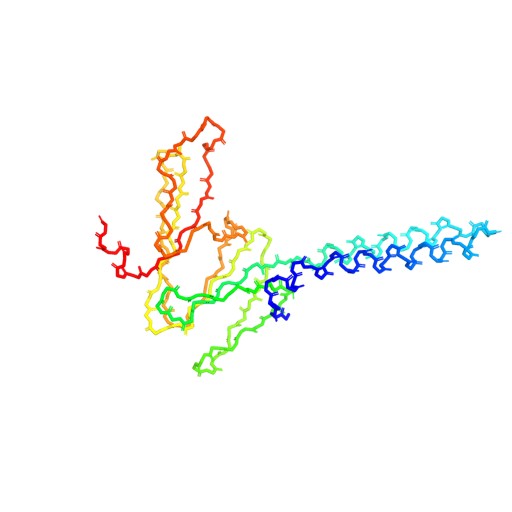9 -15.033 -3.483 1.00 92.94 86 LYS A CA 1
ATOM 702 C C . LYS A 1 86 ? -0.049 -14.354 -2.932 1.00 92.94 86 LYS A C 1
ATOM 704 O O . LYS A 1 86 ? 0.924 -15.032 -2.609 1.00 92.94 86 LYS A O 1
ATOM 709 N N . ILE A 1 87 ? -0.120 -13.042 -2.747 1.00 90.69 87 ILE A N 1
ATOM 710 C CA . ILE A 1 87 ? 0.894 -12.236 -2.065 1.00 90.69 87 ILE A CA 1
ATOM 711 C C . ILE A 1 87 ? 0.384 -11.917 -0.665 1.00 90.69 87 ILE A C 1
ATOM 713 O O . ILE A 1 87 ? -0.741 -11.445 -0.508 1.00 90.69 87 ILE A O 1
ATOM 717 N N . ARG A 1 88 ? 1.198 -12.190 0.361 1.00 90.00 88 ARG A N 1
ATOM 718 C CA . ARG A 1 88 ? 0.893 -11.806 1.745 1.00 90.00 88 ARG A CA 1
ATOM 719 C C . ARG A 1 88 ? 1.426 -10.408 2.016 1.00 90.00 88 ARG A C 1
ATOM 721 O O . ARG A 1 88 ? 2.605 -10.148 1.816 1.00 90.00 88 ARG A O 1
ATOM 728 N N . ILE A 1 89 ? 0.561 -9.556 2.540 1.00 87.00 89 ILE A N 1
ATOM 729 C CA . ILE A 1 89 ? 0.869 -8.183 2.910 1.00 87.00 89 ILE A CA 1
ATOM 730 C C . ILE A 1 89 ? 0.940 -8.152 4.427 1.00 87.00 89 ILE A C 1
ATOM 732 O O . ILE A 1 89 ? -0.057 -8.375 5.122 1.00 87.00 89 ILE A O 1
ATOM 736 N N . LYS A 1 90 ? 2.146 -7.918 4.937 1.00 81.06 90 LYS A N 1
ATOM 737 C CA . LYS A 1 90 ? 2.380 -7.733 6.364 1.00 81.06 90 LYS A CA 1
ATOM 738 C C . LYS A 1 90 ? 2.485 -6.236 6.623 1.00 81.06 90 LYS A C 1
ATOM 740 O O . LYS A 1 90 ? 3.396 -5.617 6.082 1.00 81.06 90 LYS A O 1
ATOM 745 N N . PRO A 1 91 ? 1.565 -5.648 7.394 1.00 68.88 91 PRO A N 1
ATOM 746 C CA . PRO A 1 91 ? 1.627 -4.228 7.659 1.00 68.88 91 PRO A CA 1
ATOM 747 C C . PRO A 1 91 ? 2.875 -3.907 8.486 1.00 68.88 91 PRO A C 1
ATOM 749 O O . PRO A 1 91 ? 3.120 -4.546 9.509 1.00 68.88 91 PRO A O 1
ATOM 752 N N . ALA A 1 92 ? 3.647 -2.921 8.038 1.00 75.00 92 ALA A N 1
ATOM 753 C CA . ALA A 1 92 ? 4.679 -2.276 8.837 1.00 75.00 92 ALA A CA 1
ATOM 754 C C . ALA A 1 92 ? 4.239 -0.842 9.170 1.00 75.00 92 ALA A C 1
ATOM 756 O O . ALA A 1 92 ? 3.500 -0.204 8.413 1.00 75.00 92 ALA A O 1
ATOM 757 N N . VAL A 1 93 ? 4.670 -0.339 10.323 1.00 71.50 93 VAL A N 1
ATOM 758 C CA . VAL A 1 93 ? 4.377 1.035 10.753 1.00 71.50 93 VAL A CA 1
ATOM 759 C C . VAL A 1 93 ? 4.977 2.008 9.729 1.00 71.50 93 VAL A C 1
ATOM 761 O O . VAL A 1 93 ? 6.101 1.800 9.285 1.00 71.50 93 VAL A O 1
ATOM 764 N N . PHE A 1 94 ? 4.224 3.044 9.342 1.00 72.94 94 PHE A N 1
ATOM 765 C CA . PHE A 1 94 ? 4.642 4.048 8.347 1.00 72.94 94 PHE A CA 1
ATOM 766 C C . PHE A 1 94 ? 5.081 3.466 6.995 1.00 72.94 94 PHE A C 1
ATOM 768 O O . PHE A 1 94 ? 5.981 3.999 6.354 1.00 72.94 94 PHE A O 1
ATOM 775 N N . SER A 1 95 ? 4.419 2.398 6.544 1.00 86.06 95 SER A N 1
ATOM 776 C CA . SER A 1 95 ? 4.718 1.774 5.255 1.00 86.06 95 SER A CA 1
ATOM 777 C C . SER A 1 95 ? 3.576 1.867 4.251 1.00 86.06 95 SER A C 1
ATOM 779 O O . SER A 1 95 ? 2.401 1.988 4.618 1.00 86.06 95 SER A O 1
ATOM 781 N N . CYS A 1 96 ? 3.925 1.759 2.974 1.00 90.31 96 CYS A N 1
ATOM 782 C CA . CYS A 1 96 ? 3.007 1.377 1.913 1.00 90.31 96 CYS A CA 1
ATOM 783 C C . CYS A 1 96 ? 3.492 0.092 1.235 1.00 90.31 96 CYS A C 1
ATOM 785 O O . CYS A 1 96 ? 4.684 -0.215 1.213 1.00 90.31 96 CYS A O 1
ATOM 787 N N . ALA A 1 97 ? 2.559 -0.679 0.686 1.00 92.81 97 ALA A N 1
ATOM 788 C CA . ALA A 1 97 ? 2.871 -1.835 -0.139 1.00 92.81 97 ALA A CA 1
ATOM 789 C C . ALA A 1 97 ? 2.540 -1.530 -1.599 1.00 92.81 97 ALA A C 1
ATOM 791 O O . ALA A 1 97 ? 1.484 -0.967 -1.892 1.00 92.81 97 ALA A O 1
ATOM 792 N N . ILE A 1 98 ? 3.419 -1.941 -2.506 1.00 94.62 98 ILE A N 1
ATOM 793 C CA . ILE A 1 98 ? 3.160 -1.927 -3.946 1.00 94.62 98 ILE A CA 1
ATOM 794 C C . ILE A 1 98 ? 3.152 -3.364 -4.440 1.00 94.62 98 ILE A C 1
ATOM 796 O O . ILE A 1 98 ? 4.033 -4.149 -4.090 1.00 94.62 98 ILE A O 1
ATOM 800 N N . ILE A 1 99 ? 2.146 -3.709 -5.233 1.00 95.38 99 ILE A N 1
ATOM 801 C CA . ILE A 1 99 ? 2.003 -5.008 -5.884 1.00 95.38 99 ILE A CA 1
ATOM 802 C C . ILE A 1 99 ? 1.924 -4.766 -7.384 1.00 95.38 99 ILE A C 1
ATOM 804 O O . ILE A 1 99 ? 1.066 -4.009 -7.840 1.00 95.38 9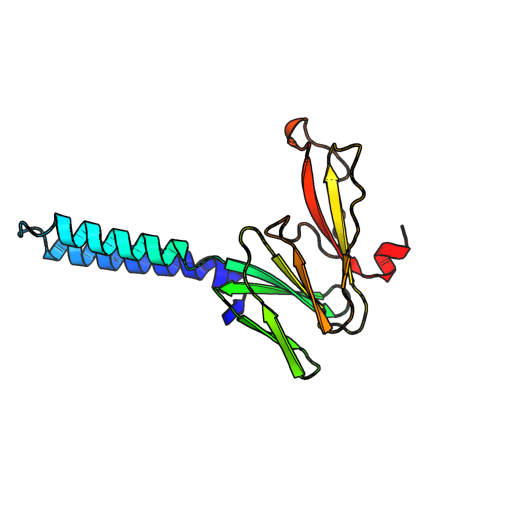9 ILE A O 1
ATOM 808 N N . ASN A 1 100 ? 2.783 -5.436 -8.142 1.00 96.25 100 ASN A N 1
ATOM 809 C CA . ASN A 1 100 ? 2.718 -5.406 -9.592 1.00 96.25 100 ASN A CA 1
ATOM 810 C C . ASN A 1 100 ? 1.900 -6.608 -10.099 1.00 96.25 100 ASN A C 1
ATOM 812 O O . ASN A 1 100 ? 2.397 -7.732 -10.137 1.00 96.25 100 ASN A O 1
ATOM 816 N N . ASP A 1 101 ? 0.628 -6.380 -10.440 1.00 96.31 101 ASP A N 1
ATOM 817 C CA . ASP A 1 101 ? -0.265 -7.359 -11.091 1.00 96.31 101 ASP A CA 1
ATOM 818 C C . ASP A 1 101 ? -0.446 -7.055 -12.592 1.00 96.31 101 ASP A C 1
ATOM 820 O O . ASP A 1 101 ? -1.413 -7.476 -13.241 1.00 96.31 101 ASP A O 1
ATOM 824 N N . TRP A 1 102 ? 0.482 -6.271 -13.136 1.00 95.19 102 TRP A N 1
ATOM 825 C CA . TRP A 1 102 ? 0.643 -6.027 -14.556 1.00 95.19 102 TRP A CA 1
ATOM 826 C C . TRP A 1 102 ? 1.779 -6.899 -15.115 1.00 95.19 102 TRP A C 1
ATOM 828 O O . TRP A 1 102 ? 2.505 -7.567 -14.377 1.00 95.19 102 TRP A O 1
ATOM 838 N N . ASN A 1 103 ? 1.874 -6.951 -16.443 1.00 93.94 103 ASN A N 1
ATOM 839 C CA . ASN A 1 103 ? 2.762 -7.852 -17.175 1.00 93.94 103 ASN A CA 1
ATOM 840 C C . ASN A 1 103 ? 4.138 -7.235 -17.462 1.00 93.94 103 ASN A C 1
ATOM 842 O O . ASN A 1 103 ? 5.017 -7.943 -17.944 1.00 93.94 103 ASN A O 1
ATOM 846 N N . GLU A 1 104 ? 4.329 -5.953 -17.158 1.00 94.50 104 GLU A N 1
ATOM 847 C CA . GLU A 1 104 ? 5.591 -5.241 -17.357 1.00 94.50 104 GLU A CA 1
ATOM 848 C C . GLU A 1 104 ? 6.172 -4.755 -16.032 1.00 94.50 104 GLU A C 1
ATOM 850 O O . GLU A 1 104 ? 5.497 -4.739 -14.998 1.00 94.50 104 GLU A O 1
ATOM 855 N N . ASN A 1 105 ? 7.450 -4.387 -16.050 1.00 95.44 105 ASN A N 1
ATOM 856 C CA . ASN A 1 105 ? 8.132 -3.884 -14.870 1.00 95.44 105 ASN A CA 1
ATOM 857 C C . ASN A 1 105 ? 7.667 -2.464 -14.531 1.00 95.44 105 ASN A C 1
ATOM 859 O O . ASN A 1 105 ? 7.449 -1.618 -15.401 1.00 95.44 105 ASN A O 1
ATOM 863 N N . VAL A 1 106 ? 7.600 -2.185 -13.233 1.00 95.31 106 VAL A N 1
ATOM 864 C CA . VAL A 1 106 ? 7.418 -0.827 -12.719 1.00 95.31 106 VAL A CA 1
ATOM 865 C C . VAL A 1 106 ? 8.573 -0.471 -11.799 1.00 95.31 106 VAL A C 1
ATOM 867 O O . VAL A 1 106 ? 9.155 -1.340 -11.147 1.00 95.31 106 VAL A O 1
ATOM 870 N N . VAL A 1 107 ? 8.910 0.810 -11.747 1.00 94.38 107 VAL A N 1
ATOM 871 C CA . VAL A 1 107 ? 10.013 1.338 -10.948 1.00 94.38 107 VAL A CA 1
ATOM 872 C C . VAL A 1 107 ? 9.440 2.265 -9.889 1.00 94.38 107 VAL A C 1
ATOM 874 O O . VAL A 1 107 ? 8.696 3.197 -10.192 1.00 94.38 107 VAL A O 1
ATOM 877 N N . LEU A 1 108 ? 9.776 2.011 -8.627 1.00 93.19 108 LEU A N 1
ATOM 878 C CA . LEU A 1 108 ? 9.549 2.962 -7.549 1.00 93.19 108 LEU A CA 1
ATOM 879 C C . LEU A 1 108 ? 10.798 3.827 -7.398 1.00 93.19 108 LEU A C 1
ATOM 881 O O . LEU A 1 108 ? 11.797 3.391 -6.819 1.00 93.19 108 LEU A O 1
ATOM 885 N N . GLN A 1 109 ? 10.708 5.053 -7.896 1.00 89.38 109 GLN A N 1
ATOM 886 C CA . GLN A 1 109 ? 11.727 6.073 -7.737 1.00 89.38 109 GLN A CA 1
ATOM 887 C C . GLN A 1 109 ? 11.513 6.822 -6.423 1.00 89.38 109 GLN A C 1
ATOM 889 O O . GLN A 1 109 ? 10.382 7.140 -6.029 1.00 89.38 109 GLN A O 1
ATOM 894 N N . LYS A 1 110 ? 12.608 7.118 -5.728 1.00 86.50 110 LYS A N 1
ATOM 895 C CA . LYS A 1 110 ? 12.563 7.893 -4.487 1.00 86.50 110 LYS A CA 1
ATOM 896 C C . LYS A 1 110 ? 13.268 9.231 -4.673 1.00 86.50 110 LYS A C 1
ATOM 898 O O . LYS A 1 110 ? 14.435 9.309 -5.036 1.00 86.50 110 LYS A O 1
ATOM 903 N N . ILE A 1 111 ? 12.547 10.292 -4.339 1.00 80.69 111 ILE A N 1
ATOM 904 C CA . ILE A 1 111 ? 12.981 11.676 -4.495 1.00 80.69 111 ILE A CA 1
ATOM 905 C C . ILE A 1 111 ? 13.237 12.238 -3.100 1.00 80.69 111 ILE A C 1
ATOM 907 O O . ILE A 1 111 ? 12.339 12.257 -2.254 1.00 80.69 111 ILE A O 1
ATOM 911 N N . ILE A 1 112 ? 14.473 12.670 -2.840 1.00 78.56 112 ILE A N 1
ATOM 912 C CA . ILE A 1 112 ? 14.867 13.285 -1.567 1.00 78.56 112 ILE A CA 1
ATOM 913 C C . ILE A 1 112 ? 15.255 14.735 -1.821 1.00 78.56 112 ILE A C 1
ATOM 915 O O . ILE A 1 112 ? 16.247 15.015 -2.489 1.00 78.56 112 ILE A O 1
ATOM 919 N N . TYR A 1 113 ? 14.514 15.667 -1.231 1.00 72.94 113 TYR A N 1
ATOM 920 C CA . TYR A 1 113 ? 14.807 17.088 -1.382 1.00 72.94 113 TYR A CA 1
ATOM 921 C C . TYR A 1 113 ? 15.908 17.546 -0.417 1.00 72.94 113 TYR A C 1
ATOM 923 O O . TYR A 1 113 ? 15.897 17.231 0.774 1.00 72.94 113 TYR A O 1
ATOM 931 N N . GLY A 1 114 ? 16.858 18.340 -0.920 1.00 63.16 114 GLY A N 1
ATOM 932 C CA . GLY A 1 114 ? 17.827 19.070 -0.095 1.00 63.16 114 GLY A CA 1
ATOM 933 C C . GLY A 1 114 ? 18.909 18.226 0.592 1.00 63.16 114 GLY A C 1
ATOM 934 O O . GLY A 1 114 ? 19.538 18.724 1.530 1.00 63.16 114 GLY A O 1
ATOM 935 N N . ARG A 1 115 ? 19.137 16.982 0.149 1.00 62.12 115 ARG A N 1
ATOM 936 C CA . ARG A 1 115 ? 20.243 16.127 0.607 1.00 62.12 115 ARG A CA 1
ATOM 937 C C . ARG A 1 115 ? 21.254 15.947 -0.527 1.00 62.12 115 ARG A C 1
ATOM 939 O O . ARG A 1 115 ? 20.861 15.594 -1.628 1.00 62.12 115 ARG A O 1
ATOM 946 N N . VAL A 1 116 ? 22.530 16.216 -0.244 1.00 52.09 116 VAL A N 1
ATOM 947 C CA . VAL A 1 116 ? 23.638 16.108 -1.217 1.00 52.09 116 VAL A CA 1
ATOM 948 C C . VAL A 1 116 ? 24.160 14.671 -1.312 1.00 52.09 116 VAL A C 1
ATOM 950 O O . VAL A 1 116 ? 24.607 14.253 -2.369 1.00 52.09 116 VAL A O 1
ATOM 953 N N . ASP A 1 117 ? 24.007 13.890 -0.239 1.00 45.84 117 ASP A N 1
ATOM 954 C CA . ASP A 1 117 ? 24.511 12.523 -0.159 1.00 45.84 117 ASP A CA 1
ATOM 955 C C . ASP A 1 117 ? 23.409 11.517 0.159 1.00 45.84 117 ASP A C 1
ATOM 957 O O . ASP A 1 117 ? 22.683 11.616 1.156 1.00 45.84 117 ASP A O 1
ATOM 961 N N . GLY A 1 118 ? 23.344 10.492 -0.677 1.00 40.75 118 GLY A N 1
ATOM 962 C CA . GLY A 1 118 ? 22.586 9.283 -0.426 1.00 40.75 118 GLY A CA 1
ATOM 963 C C . GLY A 1 118 ? 22.214 8.639 -1.740 1.00 40.75 118 GLY A C 1
ATOM 964 O O . GLY A 1 118 ? 21.250 9.059 -2.364 1.00 40.75 118 GLY A O 1
ATOM 965 N N . PHE A 1 119 ? 22.966 7.614 -2.138 1.00 46.50 119 PHE A N 1
ATOM 966 C CA . PHE A 1 119 ? 22.561 6.682 -3.183 1.00 46.50 119 PHE A CA 1
ATOM 967 C C . PHE A 1 119 ? 21.172 6.142 -2.846 1.00 46.50 119 PHE A C 1
ATOM 969 O O . PHE A 1 119 ? 21.012 5.252 -2.008 1.00 46.50 119 PHE A O 1
ATOM 976 N N . VAL A 1 120 ? 20.158 6.714 -3.472 1.00 57.09 120 VAL A N 1
ATOM 977 C CA . VAL A 1 120 ? 18.809 6.194 -3.421 1.00 57.09 120 VAL A CA 1
ATOM 978 C C . VAL A 1 120 ? 18.725 5.155 -4.521 1.00 57.09 120 VAL A C 1
ATOM 980 O O . VAL A 1 120 ? 18.840 5.483 -5.695 1.00 57.09 120 VAL A O 1
ATOM 983 N N . ARG A 1 121 ? 18.611 3.881 -4.138 1.00 66.50 121 ARG A N 1
ATOM 984 C CA . ARG A 1 121 ? 18.328 2.830 -5.113 1.00 66.50 121 ARG A CA 1
ATOM 985 C C . ARG A 1 121 ? 16.845 2.859 -5.415 1.00 66.50 121 ARG A C 1
ATOM 987 O O . ARG A 1 121 ? 16.038 2.536 -4.540 1.00 66.50 121 ARG A O 1
ATOM 994 N N . ASP A 1 122 ? 16.528 3.207 -6.648 1.00 85.69 122 ASP A N 1
ATOM 995 C CA . ASP A 1 122 ? 15.211 2.959 -7.204 1.00 85.69 122 ASP A CA 1
ATOM 996 C C . ASP A 1 122 ? 14.925 1.455 -7.161 1.00 85.69 122 ASP A C 1
ATOM 998 O O . ASP A 1 122 ? 15.828 0.615 -7.275 1.00 85.69 122 ASP A O 1
ATOM 1002 N N . GLN A 1 123 ? 13.669 1.106 -6.905 1.00 90.62 123 GLN A N 1
ATOM 1003 C CA . GLN A 1 123 ? 13.265 -0.284 -6.737 1.00 90.62 123 GLN A CA 1
ATOM 1004 C C . GLN A 1 123 ? 12.494 -0.741 -7.966 1.00 90.62 123 GLN A C 1
ATOM 1006 O O . GLN A 1 123 ? 11.361 -0.319 -8.185 1.00 90.62 123 GLN A O 1
ATOM 1011 N N . LEU A 1 124 ? 13.107 -1.632 -8.744 1.00 92.94 124 LEU A N 1
ATOM 1012 C CA . LEU A 1 124 ? 12.422 -2.372 -9.798 1.00 92.94 124 LEU A CA 1
ATOM 1013 C C . LEU A 1 124 ? 11.474 -3.396 -9.161 1.00 92.94 124 LEU A C 1
ATOM 1015 O O . LEU A 1 124 ? 11.885 -4.173 -8.298 1.00 92.94 124 LEU A O 1
ATOM 1019 N N . ILE A 1 125 ? 10.221 -3.410 -9.603 1.00 94.19 125 ILE A N 1
ATOM 1020 C CA . ILE A 1 125 ? 9.176 -4.325 -9.144 1.00 94.19 125 ILE A CA 1
ATOM 1021 C C . ILE A 1 125 ? 8.714 -5.124 -10.360 1.00 94.19 125 ILE A C 1
ATOM 1023 O O . ILE A 1 125 ? 7.998 -4.607 -11.227 1.00 94.19 125 ILE A O 1
ATOM 1027 N N . ARG A 1 126 ? 9.122 -6.392 -10.442 1.00 95.56 126 ARG A N 1
ATOM 1028 C CA . ARG A 1 126 ? 8.782 -7.242 -11.589 1.00 95.56 126 ARG A CA 1
ATOM 1029 C C . ARG A 1 126 ? 7.323 -7.711 -11.544 1.00 95.56 126 ARG A C 1
ATOM 1031 O O . ARG A 1 126 ? 6.710 -7.698 -10.471 1.00 95.56 126 ARG A O 1
ATOM 1038 N N . PRO A 1 127 ? 6.765 -8.179 -12.673 1.00 95.19 127 PRO A N 1
ATOM 1039 C CA . PRO A 1 127 ? 5.450 -8.807 -12.711 1.00 95.19 127 PRO A CA 1
ATOM 1040 C C . PRO A 1 127 ? 5.277 -9.886 -11.637 1.00 95.19 127 PRO A C 1
ATOM 1042 O O . PRO A 1 127 ? 6.073 -10.819 -11.511 1.00 95.19 127 PRO A O 1
ATOM 1045 N N . GLY A 1 128 ? 4.213 -9.764 -10.847 1.00 92.19 128 GLY A N 1
ATOM 1046 C CA . GLY A 1 128 ? 3.887 -10.684 -9.761 1.00 92.19 128 GLY A CA 1
ATOM 1047 C C . GLY A 1 128 ? 4.746 -10.542 -8.500 1.00 92.19 128 GLY A C 1
ATOM 1048 O O . GLY A 1 128 ? 4.630 -11.384 -7.600 1.00 92.19 128 GLY A O 1
ATOM 1049 N N . GLU A 1 129 ? 5.592 -9.515 -8.412 1.00 93.06 129 GLU A N 1
ATOM 1050 C CA . GLU A 1 129 ? 6.315 -9.148 -7.197 1.00 93.06 129 GLU A CA 1
ATOM 1051 C C . GLU A 1 129 ? 5.556 -8.094 -6.378 1.00 93.06 129 GLU A C 1
ATOM 1053 O O . GLU A 1 129 ? 4.618 -7.428 -6.828 1.00 93.06 129 GLU A O 1
ATOM 1058 N N . SER A 1 130 ? 5.976 -7.958 -5.123 1.00 92.19 130 SER A N 1
ATOM 1059 C CA . SER A 1 130 ? 5.517 -6.899 -4.236 1.00 92.19 130 SER A CA 1
ATOM 1060 C C . SER A 1 130 ? 6.657 -6.378 -3.393 1.00 92.19 130 SER A C 1
ATOM 1062 O O . SER A 1 130 ? 7.476 -7.167 -2.918 1.00 92.19 130 SER A O 1
ATOM 1064 N N . ILE A 1 131 ? 6.620 -5.087 -3.101 1.00 91.75 131 ILE A N 1
ATOM 1065 C CA . ILE A 1 131 ? 7.533 -4.446 -2.162 1.00 91.75 131 ILE A CA 1
ATOM 1066 C C . ILE A 1 131 ? 6.752 -3.792 -1.025 1.00 91.75 131 ILE A C 1
ATOM 1068 O O . ILE A 1 131 ? 5.596 -3.397 -1.185 1.00 91.75 131 ILE A O 1
ATOM 1072 N N . ILE A 1 132 ? 7.401 -3.681 0.130 1.00 88.19 132 ILE A N 1
ATOM 1073 C CA . ILE A 1 132 ? 6.931 -2.879 1.257 1.00 88.19 132 ILE A CA 1
ATOM 1074 C C . ILE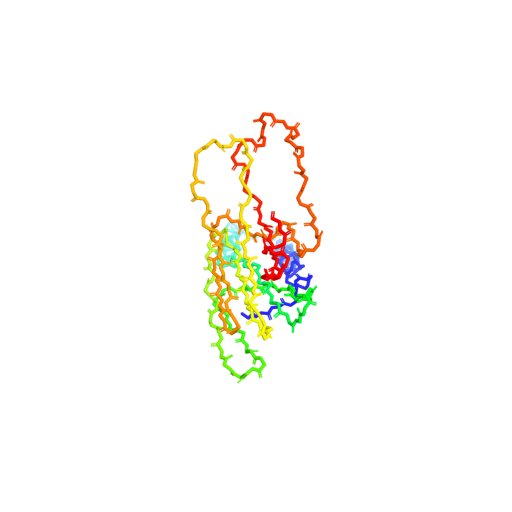 A 1 132 ? 7.937 -1.745 1.411 1.00 88.19 132 ILE A C 1
ATOM 1076 O O . ILE A 1 132 ? 9.100 -1.989 1.728 1.00 88.19 132 ILE A O 1
ATOM 1080 N N . ASN A 1 133 ? 7.495 -0.518 1.159 1.00 85.75 133 ASN A N 1
ATOM 1081 C CA . ASN A 1 133 ? 8.294 0.671 1.392 1.00 85.75 133 ASN A CA 1
ATOM 1082 C C . ASN A 1 133 ? 8.011 1.174 2.810 1.00 85.75 133 ASN A C 1
ATOM 1084 O O . ASN A 1 133 ? 6.874 1.514 3.115 1.00 85.75 133 ASN A O 1
ATOM 1088 N N . SER A 1 134 ? 9.034 1.213 3.663 1.00 83.38 134 SER A N 1
ATOM 1089 C CA . SER A 1 134 ? 8.923 1.647 5.067 1.00 83.38 134 SER A CA 1
ATOM 1090 C C . SER A 1 134 ? 9.308 3.113 5.294 1.00 83.38 134 SER A C 1
ATOM 1092 O O . SER A 1 134 ? 9.402 3.554 6.435 1.00 83.38 134 SER A O 1
ATOM 1094 N N . GLU A 1 135 ? 9.608 3.855 4.230 1.00 81.62 135 GLU A N 1
ATOM 1095 C CA . GLU A 1 135 ? 10.097 5.234 4.312 1.00 81.62 135 GLU A CA 1
ATOM 1096 C C . GLU A 1 135 ? 8.987 6.265 4.090 1.00 81.62 135 GLU A C 1
ATOM 1098 O O . GLU A 1 135 ? 9.130 7.424 4.476 1.00 81.62 135 GLU A O 1
ATOM 1103 N N . SER A 1 136 ? 7.875 5.850 3.482 1.00 83.12 136 SER A N 1
ATOM 1104 C CA . SER A 1 136 ? 6.667 6.651 3.346 1.00 83.12 136 SER A CA 1
ATOM 1105 C C . SER A 1 136 ? 5.425 5.778 3.493 1.00 83.12 136 SER A C 1
ATOM 1107 O O . SER A 1 136 ? 5.360 4.650 3.011 1.00 83.12 136 SER A O 1
ATOM 1109 N N . SER A 1 137 ? 4.384 6.345 4.103 1.00 84.94 137 SER A N 1
ATOM 1110 C CA . SER A 1 137 ? 3.074 5.702 4.228 1.00 84.94 137 SER A CA 1
ATOM 1111 C C . SER A 1 137 ? 2.245 5.756 2.941 1.00 84.94 137 SER A C 1
ATOM 1113 O O . SER A 1 137 ? 1.207 5.097 2.861 1.00 84.94 137 SER A O 1
ATOM 1115 N N . LYS A 1 138 ? 2.657 6.538 1.933 1.00 89.44 138 LYS A N 1
ATOM 1116 C CA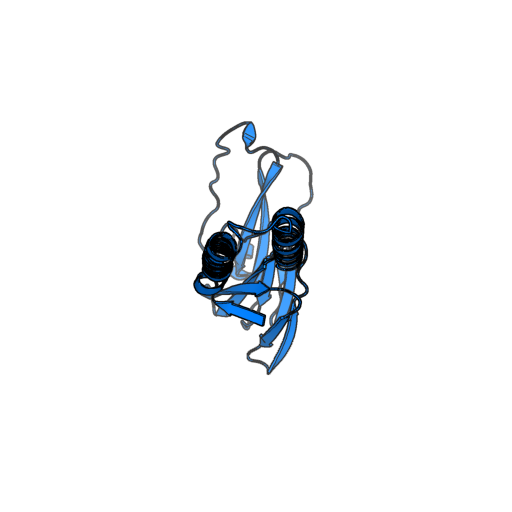 . LYS A 1 138 ? 1.954 6.680 0.649 1.00 89.44 138 LYS A CA 1
ATOM 1117 C C . LYS A 1 138 ? 2.898 6.957 -0.519 1.00 89.44 138 LYS A C 1
ATOM 1119 O O . LYS A 1 138 ? 3.981 7.518 -0.340 1.00 89.44 138 LYS A O 1
ATOM 1124 N N . ILE A 1 139 ? 2.442 6.621 -1.720 1.00 89.69 139 ILE A N 1
ATOM 1125 C CA . ILE A 1 139 ? 3.070 7.074 -2.965 1.00 89.69 139 ILE A CA 1
ATOM 1126 C C . ILE A 1 139 ? 2.627 8.519 -3.217 1.00 89.69 139 ILE A C 1
ATOM 1128 O O . ILE A 1 139 ? 1.476 8.865 -2.945 1.00 89.69 139 ILE A O 1
ATOM 1132 N N . SER A 1 140 ? 3.566 9.379 -3.615 1.00 90.75 140 SER A N 1
ATOM 1133 C CA . SER A 1 140 ? 3.310 10.814 -3.810 1.00 90.75 140 SER A CA 1
ATOM 1134 C C . SER A 1 140 ? 2.857 11.123 -5.227 1.00 90.75 140 SER A C 1
ATOM 1136 O O . SER A 1 140 ? 1.970 11.954 -5.373 1.00 90.75 140 SER A O 1
ATOM 1138 N N . TYR A 1 141 ? 3.433 10.427 -6.209 1.00 90.81 141 TYR A N 1
ATOM 1139 C CA . TYR A 1 141 ? 3.138 10.613 -7.623 1.00 90.81 141 TYR A CA 1
ATOM 1140 C C . TYR A 1 141 ? 3.026 9.274 -8.347 1.00 90.81 141 TYR A C 1
ATOM 1142 O O . TYR A 1 141 ? 3.772 8.329 -8.050 1.00 90.81 141 TYR A O 1
ATOM 1150 N N . PHE A 1 142 ? 2.117 9.208 -9.309 1.00 92.25 142 PHE A N 1
ATOM 1151 C CA . PHE A 1 142 ? 1.875 8.048 -10.154 1.00 92.25 142 PHE A CA 1
ATOM 1152 C C . PHE A 1 142 ? 2.107 8.380 -11.628 1.00 92.25 142 PHE A C 1
ATOM 1154 O O . PHE A 1 142 ? 1.490 9.282 -12.185 1.00 92.25 142 PHE A O 1
ATOM 1161 N N . PHE A 1 143 ? 2.953 7.582 -12.271 1.00 91.62 143 PHE A N 1
ATOM 1162 C CA . PHE A 1 143 ? 3.203 7.569 -13.708 1.00 91.62 143 PHE A CA 1
ATOM 1163 C C . PHE A 1 143 ? 3.619 8.941 -14.244 1.00 91.62 143 PHE A C 1
ATOM 1165 O O . PHE A 1 143 ? 4.695 9.419 -13.906 1.00 91.62 143 PHE A O 1
ATOM 1172 N N . GLU A 1 144 ? 2.771 9.590 -15.034 1.00 87.44 144 GLU A N 1
ATOM 1173 C CA . GLU A 1 144 ? 3.048 10.885 -15.657 1.00 87.44 144 GLU A CA 1
ATOM 1174 C C . GLU A 1 144 ? 3.008 12.064 -14.672 1.00 87.44 144 GLU A C 1
ATOM 1176 O O . GLU A 1 144 ? 3.406 13.174 -15.026 1.00 87.44 144 GLU A O 1
ATOM 1181 N N . GLU A 1 145 ? 2.538 11.855 -13.437 1.00 85.12 145 GLU A N 1
ATOM 1182 C CA . GLU A 1 145 ? 2.557 12.882 -12.398 1.00 85.12 145 GLU A CA 1
ATOM 1183 C C . GLU A 1 145 ? 4.008 13.263 -12.071 1.00 85.12 145 GLU A C 1
ATOM 1185 O O . GLU A 1 145 ? 4.729 12.530 -11.396 1.00 85.12 145 GLU A O 1
ATOM 1190 N N . GLN A 1 146 ? 4.452 14.419 -12.562 1.00 77.50 146 GLN A N 1
ATOM 1191 C CA . GLN A 1 146 ? 5.805 14.888 -12.298 1.00 77.50 146 GLN A CA 1
ATOM 1192 C C . GLN A 1 146 ? 5.915 15.480 -10.888 1.00 77.50 146 GLN A C 1
ATOM 1194 O O . GLN A 1 146 ? 5.060 16.271 -10.477 1.00 77.50 146 GLN A O 1
ATOM 1199 N N . PRO A 1 147 ? 6.988 15.155 -10.150 1.00 79.12 147 PRO A N 1
ATOM 1200 C CA . PRO A 1 147 ? 7.273 15.800 -8.884 1.00 79.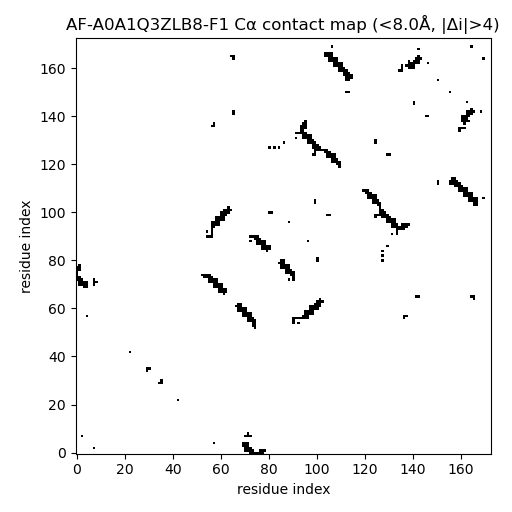12 147 PRO A CA 1
ATOM 1201 C C . PRO A 1 147 ? 7.604 17.276 -9.095 1.00 79.12 147 PRO A C 1
ATOM 1203 O O . PRO A 1 147 ? 8.334 17.640 -10.021 1.00 79.12 147 PRO A O 1
ATOM 1206 N N . ASP A 1 148 ? 7.133 18.135 -8.192 1.00 70.50 148 ASP A N 1
ATOM 1207 C CA . ASP A 1 148 ? 7.499 19.547 -8.239 1.00 70.50 148 ASP A CA 1
ATOM 1208 C C . ASP A 1 148 ? 9.026 19.697 -8.135 1.00 70.50 148 ASP A C 1
ATOM 1210 O O . ASP A 1 148 ? 9.656 19.287 -7.153 1.00 70.50 148 ASP A O 1
ATOM 1214 N N . GLN A 1 149 ? 9.633 20.328 -9.143 1.00 65.00 149 GLN A N 1
ATOM 1215 C CA . GLN A 1 149 ? 11.081 20.573 -9.185 1.00 65.00 149 GLN A CA 1
ATOM 1216 C C . GLN A 1 149 ? 11.526 21.705 -8.242 1.00 65.00 149 GLN A C 1
ATOM 1218 O O . GLN A 1 149 ? 12.720 21.937 -8.048 1.00 65.00 149 GLN A O 1
ATOM 1223 N N . LYS A 1 150 ? 10.581 22.443 -7.647 1.00 59.25 150 LYS A N 1
ATOM 1224 C CA . LYS A 1 150 ? 10.873 23.585 -6.776 1.00 59.25 150 LYS A CA 1
ATOM 1225 C C . LYS A 1 150 ? 10.971 23.131 -5.321 1.00 59.25 150 LYS A C 1
ATOM 1227 O O . LYS A 1 150 ? 10.022 22.616 -4.746 1.00 59.25 150 LYS A O 1
ATOM 1232 N N . ILE A 1 151 ? 12.121 23.379 -4.695 1.00 55.53 151 ILE A N 1
ATOM 1233 C CA . ILE A 1 151 ? 12.274 23.277 -3.238 1.00 55.53 151 ILE A CA 1
ATOM 1234 C C . ILE A 1 151 ? 11.592 24.509 -2.635 1.00 55.53 151 ILE A C 1
ATOM 1236 O O . ILE A 1 151 ? 12.137 25.611 -2.704 1.00 55.53 151 ILE A O 1
ATOM 1240 N N . TYR A 1 152 ? 10.390 24.344 -2.082 1.00 54.25 152 TYR A N 1
ATOM 1241 C CA . TYR A 1 152 ? 9.576 25.476 -1.632 1.00 54.25 152 TYR A CA 1
ATOM 1242 C C . TYR A 1 152 ? 10.076 26.118 -0.327 1.00 54.25 152 TYR A C 1
ATOM 1244 O O . TYR A 1 152 ? 9.739 27.271 -0.061 1.00 54.25 152 TYR A O 1
ATOM 1252 N N . SER A 1 153 ? 10.913 25.449 0.482 1.00 55.72 153 SER A N 1
ATOM 1253 C CA . SER A 1 153 ? 11.476 26.064 1.694 1.00 55.72 153 SER A CA 1
ATOM 1254 C C . SER A 1 153 ? 12.669 25.314 2.314 1.00 55.72 153 SER A C 1
ATOM 1256 O O . SER A 1 153 ? 12.918 24.143 2.028 1.00 55.72 153 SER A O 1
ATOM 1258 N N . LYS A 1 154 ? 13.375 25.959 3.265 1.00 56.69 154 LYS A N 1
ATOM 1259 C CA . LYS A 1 154 ? 14.345 25.297 4.174 1.00 56.69 154 LYS A CA 1
ATOM 1260 C C . LYS A 1 154 ? 13.727 24.126 4.961 1.00 56.69 154 LYS A C 1
ATOM 1262 O O . LYS A 1 154 ? 14.475 23.274 5.434 1.00 56.69 154 LYS A O 1
ATOM 1267 N N . THR A 1 155 ? 12.402 24.092 5.089 1.00 59.50 155 THR A N 1
ATOM 1268 C CA . THR A 1 155 ? 11.618 23.090 5.821 1.00 59.50 155 THR A CA 1
ATOM 1269 C C . THR A 1 155 ? 11.445 21.784 5.038 1.00 59.50 155 THR A C 1
ATOM 1271 O O . THR A 1 155 ? 11.178 20.751 5.641 1.00 59.50 155 THR A O 1
ATOM 1274 N N . ASP A 1 156 ? 11.648 21.795 3.716 1.00 60.50 156 ASP A N 1
ATOM 1275 C CA . ASP A 1 156 ? 11.527 20.604 2.859 1.00 60.50 156 ASP A CA 1
ATOM 1276 C C . ASP A 1 156 ? 12.813 19.759 2.802 1.00 60.50 156 ASP A C 1
ATOM 1278 O O . ASP A 1 156 ? 12.846 18.701 2.168 1.00 60.50 156 ASP A O 1
ATOM 1282 N N . LYS A 1 157 ? 13.889 20.193 3.476 1.00 62.09 157 LYS A N 1
ATOM 1283 C CA . LYS A 1 157 ? 15.143 19.434 3.553 1.00 62.09 157 LYS A CA 1
ATOM 1284 C C . LYS A 1 157 ? 14.909 18.082 4.231 1.00 62.09 157 LYS A C 1
ATOM 1286 O O . LYS A 1 157 ? 14.513 18.019 5.390 1.00 62.09 157 LYS A O 1
ATOM 1291 N N . GLY A 1 158 ? 15.203 17.001 3.513 1.00 68.25 158 GLY A N 1
ATOM 1292 C CA . GLY A 1 158 ? 15.030 15.625 3.980 1.00 68.25 158 GLY A CA 1
ATOM 1293 C C . GLY A 1 158 ? 13.644 15.033 3.721 1.00 68.25 158 GLY A C 1
ATOM 1294 O O . GLY A 1 158 ? 13.407 13.886 4.102 1.00 68.25 158 GLY A O 1
ATOM 1295 N N . ARG A 1 159 ? 12.734 15.762 3.057 1.00 76.31 159 ARG A N 1
ATOM 1296 C CA . ARG A 1 159 ? 11.436 15.217 2.650 1.00 76.31 159 ARG A CA 1
ATOM 1297 C C . ARG A 1 159 ? 11.634 14.128 1.596 1.00 76.31 159 ARG A C 1
ATOM 1299 O O . ARG A 1 159 ? 12.303 14.352 0.589 1.00 76.31 159 ARG A O 1
ATOM 1306 N N . ILE A 1 160 ? 11.026 12.970 1.843 1.00 80.81 160 ILE A N 1
ATOM 1307 C CA . ILE A 1 160 ? 10.999 11.833 0.923 1.00 80.81 160 ILE A CA 1
ATOM 1308 C C . ILE A 1 160 ? 9.659 11.847 0.191 1.00 80.81 160 ILE A C 1
ATOM 1310 O O . ILE A 1 160 ? 8.601 11.825 0.824 1.00 80.81 160 ILE A O 1
ATOM 1314 N N . GLN A 1 161 ? 9.708 11.875 -1.135 1.00 86.25 161 GLN A N 1
ATOM 1315 C CA . GLN A 1 161 ? 8.561 11.627 -1.998 1.00 86.25 161 GLN A CA 1
ATOM 1316 C C . GLN A 1 161 ? 8.822 10.369 -2.826 1.00 86.25 161 GLN A C 1
ATOM 1318 O O . GLN A 1 161 ? 9.958 10.060 -3.181 1.00 86.25 161 GLN A O 1
ATOM 1323 N N . LEU A 1 162 ? 7.758 9.616 -3.080 1.00 89.25 162 LEU A N 1
ATOM 1324 C CA . LEU A 1 162 ? 7.809 8.385 -3.861 1.00 89.25 162 LEU A CA 1
ATOM 1325 C C . LEU A 1 162 ? 7.083 8.604 -5.180 1.00 89.25 162 LEU A C 1
ATOM 1327 O O . LEU A 1 162 ? 5.947 9.086 -5.165 1.00 89.25 162 LEU A O 1
ATOM 1331 N N . TRP A 1 163 ? 7.715 8.204 -6.274 1.00 91.50 163 TRP A N 1
ATOM 1332 C CA . TRP A 1 163 ? 7.163 8.278 -7.617 1.00 91.50 163 TRP A CA 1
ATOM 1333 C C . TRP A 1 163 ? 7.167 6.883 -8.238 1.00 91.50 163 TRP A C 1
ATOM 1335 O O . TRP A 1 163 ? 8.216 6.258 -8.376 1.00 91.50 163 TRP A O 1
ATOM 1345 N N . LEU A 1 164 ? 5.984 6.357 -8.545 1.00 93.44 164 LEU A N 1
ATOM 1346 C CA . LEU A 1 164 ? 5.840 5.061 -9.204 1.00 93.44 164 LEU A CA 1
ATOM 1347 C C . LEU A 1 164 ? 5.742 5.270 -10.713 1.00 93.44 164 LEU A C 1
ATOM 1349 O O . LEU A 1 164 ? 4.850 5.984 -11.150 1.00 93.44 164 LEU A O 1
ATOM 1353 N N . ARG A 1 165 ? 6.613 4.637 -11.497 1.00 92.62 165 ARG A N 1
ATOM 1354 C CA . ARG A 1 165 ? 6.714 4.823 -12.952 1.00 92.62 165 ARG A CA 1
ATOM 1355 C C . ARG A 1 165 ? 6.711 3.488 -13.682 1.00 92.62 165 ARG A C 1
ATOM 1357 O O . ARG A 1 165 ? 7.033 2.452 -13.093 1.00 92.62 165 ARG A O 1
ATOM 1364 N N . THR A 1 166 ? 6.384 3.504 -14.968 1.00 93.06 166 THR A N 1
ATOM 1365 C CA . THR A 1 166 ? 6.701 2.367 -15.844 1.00 93.06 166 THR A CA 1
ATOM 1366 C C . THR A 1 166 ? 8.213 2.310 -16.099 1.00 93.06 166 THR A C 1
ATOM 1368 O O . THR A 1 166 ? 8.899 3.332 -16.027 1.00 93.06 166 THR A O 1
ATOM 1371 N N . GLU A 1 167 ? 8.761 1.125 -16.384 1.00 91.00 167 GLU A N 1
ATOM 1372 C CA . GLU A 1 167 ? 10.187 1.005 -16.736 1.00 91.00 167 GLU A CA 1
ATOM 1373 C C . GLU A 1 167 ? 10.533 1.803 -18.004 1.00 91.00 167 GLU A C 1
ATOM 1375 O O . GLU A 1 167 ? 11.575 2.451 -18.049 1.00 91.00 167 GLU A O 1
ATOM 1380 N N . GLY A 1 168 ? 9.635 1.830 -18.996 1.00 86.50 168 GLY A N 1
ATOM 1381 C CA . GLY A 1 168 ? 9.822 2.611 -20.221 1.00 86.50 168 GLY A CA 1
ATOM 1382 C C . GLY A 1 168 ? 9.966 4.115 -19.964 1.00 86.50 168 GLY A C 1
ATOM 1383 O O . GLY A 1 168 ? 10.881 4.737 -20.494 1.00 86.50 168 GLY A O 1
ATOM 1384 N N . GLU A 1 169 ? 9.118 4.690 -19.104 1.00 86.56 169 GLU A N 1
ATOM 1385 C CA . GLU A 1 169 ? 9.220 6.105 -18.712 1.00 86.56 169 GLU A CA 1
ATOM 1386 C C . GLU A 1 169 ? 10.510 6.394 -17.948 1.00 86.56 169 GLU A C 1
ATOM 1388 O O . GLU A 1 169 ? 11.150 7.414 -18.187 1.00 86.56 169 GLU A O 1
ATOM 1393 N N . TYR A 1 170 ? 10.894 5.501 -17.035 1.00 86.06 170 TYR A N 1
ATOM 1394 C CA . TYR A 1 170 ? 12.103 5.655 -16.231 1.00 86.06 170 TYR A CA 1
ATOM 1395 C C . TYR A 1 170 ? 13.378 5.677 -17.086 1.00 86.06 170 TYR A C 1
ATOM 1397 O O . TYR A 1 170 ? 14.288 6.443 -16.802 1.00 86.06 170 TYR A O 1
ATOM 1405 N N . MET A 1 171 ? 13.431 4.866 -18.145 1.00 85.25 171 MET A N 1
ATOM 1406 C CA . MET A 1 171 ? 14.586 4.779 -19.048 1.00 85.25 171 MET A CA 1
ATOM 1407 C C . MET A 1 171 ? 14.663 5.919 -20.078 1.00 85.25 171 MET A C 1
ATOM 1409 O O . MET A 1 171 ? 15.645 6.005 -20.812 1.00 85.25 171 MET A O 1
ATOM 1413 N N . SER A 1 172 ? 13.616 6.741 -20.191 1.00 80.62 172 SER A N 1
ATOM 1414 C CA . SER A 1 172 ? 13.519 7.816 -21.191 1.00 80.62 172 SER A CA 1
ATOM 1415 C C . SER A 1 172 ? 14.024 9.187 -20.715 1.00 80.62 172 SER A C 1
ATOM 1417 O O . SER A 1 172 ? 14.077 10.117 -21.519 1.00 80.62 172 SER A O 1
ATOM 1419 N N . GLU A 1 173 ? 14.399 9.303 -19.437 1.00 62.75 173 GLU A N 1
ATOM 1420 C CA . GLU A 1 173 ? 15.030 10.481 -18.810 1.00 62.75 173 GLU A CA 1
ATOM 1421 C C . GLU A 1 173 ? 16.540 10.294 -18.629 1.00 62.75 173 GLU A C 1
ATOM 1423 O O . GLU A 1 173 ? 17.264 11.307 -18.772 1.00 62.75 173 GLU A O 1
#

Nearest PDB structures (foldseek):
  5fc9-assembly1_D  TM=4.309E-01  e=5.166E-01  Nitrosopumilus maritimus SCM1
  1zvf-assembly1_B  TM=6.391E-01  e=3.497E+00  Saccharomyces cerevisiae
  8wo8-assembly1_A-3  TM=2.550E-01  e=8.342E+00  Pyrococcus furiosus DSM 3638

Radius of gyration: 21.21 Å; Cα contacts (8 Å, |Δi|>4): 291; chains: 1; bounding box: 52×43×63 Å

Foldseek 3Di:
DKAAPVCVVCVVVVVVVVLVVVVVVVCVVCVDDPCVVVVVVVSVVVVVVVVVQFDWAWEWEAAEALDIGIIIDGAWDWDQAPVRDIDIDHDDPQKHKYFYSYQAKKWKDKDAPADPDDPDDIDIAHHGGMDIGNPHRDAQETAPGDDPPDPPDPVSHGPIHIYMYGPVVVVVD

Sequence (173 aa):
MLVNYYFGAILPFVLWLVVTIIFHRIWKKFQKNESRGAVIGFITGILLSVVLYIWSVNVYVVTAEKEYKAYVSYGSSSYKLKSGRKIRIKPAVFSCAIINDWNENVVLQKIIYGRVDGFVRDQLIRPGESIINSESSKISYFFEEQPDQKIYSKTDKGRIQLWLRTEGEYMSE

Solvent-accessible surface area (backbone atoms only — not comparable to full-atom values): 9814 Å² total; per-residue (Å²): 70,74,32,55,36,69,62,40,69,44,45,63,58,53,51,50,51,53,50,50,52,52,48,53,55,50,50,65,72,45,74,86,50,90,65,47,64,61,55,51,52,51,54,51,50,51,52,52,54,52,59,71,60,57,52,70,19,37,34,40,34,33,59,45,91,91,35,70,47,60,26,26,25,45,44,70,25,64,49,70,40,90,89,64,55,72,47,77,45,73,63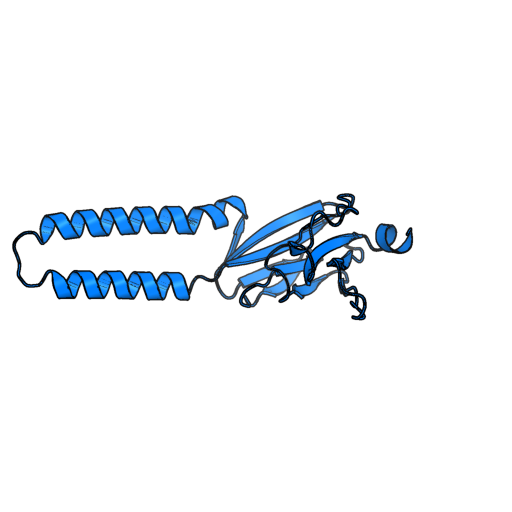,51,83,55,15,20,35,43,34,29,52,24,91,58,49,31,28,42,38,69,46,63,38,84,61,94,78,74,94,69,78,60,42,78,37,46,53,77,35,71,50,75,44,65,87,40,48,58,78,70,30,60,49,86,50,74,76,79,87,69,83,90,47,89,82,45,52,70,42,75,43,31,36,40,31,45,46,71,64,64,74,74,113